Protein AF-A0A0F8Z9F3-F1 (afdb_monomer_lite)

Organism: NCBI:txid412755

Structure (mmCIF, N/CA/C/O backbone):
data_AF-A0A0F8Z9F3-F1
#
_entry.id   AF-A0A0F8Z9F3-F1
#
loop_
_atom_site.group_PDB
_atom_site.id
_atom_site.type_symbol
_atom_site.label_atom_id
_atom_site.label_alt_id
_atom_site.label_comp_id
_atom_site.label_asym_id
_atom_site.label_entity_id
_atom_site.label_seq_id
_atom_site.pdbx_PDB_ins_code
_atom_site.Cartn_x
_atom_site.Cartn_y
_atom_site.Cartn_z
_atom_site.occupancy
_atom_site.B_iso_or_equiv
_atom_site.auth_seq_id
_atom_site.auth_comp_id
_atom_site.auth_asym_id
_atom_site.auth_atom_id
_atom_site.pdbx_PDB_model_num
ATOM 1 N N . MET A 1 1 ? -23.961 -15.560 7.133 1.00 56.59 1 MET A N 1
ATOM 2 C CA . MET A 1 1 ? -22.497 -15.472 7.362 1.00 56.59 1 MET A CA 1
ATOM 3 C C . MET A 1 1 ? -22.218 -14.397 8.403 1.00 56.59 1 MET A C 1
ATOM 5 O O . MET A 1 1 ? -22.703 -13.285 8.242 1.00 56.59 1 MET A O 1
ATOM 9 N N . LYS A 1 2 ? -21.482 -14.711 9.476 1.00 75.44 2 LYS A N 1
ATOM 10 C CA . LYS A 1 2 ? -21.105 -13.728 10.506 1.00 75.44 2 LYS A CA 1
ATOM 11 C C . LYS A 1 2 ? -19.978 -12.846 9.953 1.00 75.44 2 LYS A C 1
ATOM 13 O O . LYS A 1 2 ? -18.967 -13.377 9.496 1.00 75.44 2 LYS A O 1
ATOM 18 N N . ARG A 1 3 ? -20.162 -11.521 9.932 1.00 78.38 3 ARG A N 1
ATOM 19 C CA . ARG A 1 3 ? -19.123 -10.582 9.474 1.00 78.38 3 ARG A CA 1
ATOM 20 C C . ARG A 1 3 ? -17.915 -10.660 10.415 1.00 78.38 3 ARG A C 1
ATOM 22 O O . ARG A 1 3 ? -18.089 -10.655 11.630 1.00 78.38 3 ARG A O 1
ATOM 29 N N . LYS A 1 4 ? -16.705 -10.765 9.851 1.00 86.69 4 LYS A N 1
ATOM 30 C CA . LYS A 1 4 ? -15.446 -10.819 10.622 1.00 86.69 4 LYS A CA 1
ATOM 31 C C . LYS A 1 4 ? -14.954 -9.438 11.069 1.00 86.69 4 LYS A C 1
ATOM 33 O O . LYS A 1 4 ? -14.258 -9.358 12.073 1.00 86.69 4 LYS A O 1
ATOM 38 N N . ILE A 1 5 ? -15.310 -8.388 10.331 1.00 91.62 5 ILE A N 1
ATOM 39 C CA . ILE A 1 5 ? -14.958 -6.991 10.617 1.00 91.62 5 ILE A CA 1
ATOM 40 C C . ILE A 1 5 ? -16.224 -6.182 10.906 1.00 91.62 5 ILE A C 1
ATOM 42 O O . ILE A 1 5 ? -17.295 -6.511 10.386 1.00 91.62 5 ILE A O 1
ATOM 46 N N . SER A 1 6 ? -16.109 -5.167 11.761 1.00 94.06 6 SER A N 1
ATOM 47 C CA . SER A 1 6 ? -17.205 -4.237 12.052 1.00 94.06 6 SER A CA 1
ATOM 48 C C . SER A 1 6 ? -17.432 -3.256 10.894 1.00 94.06 6 SER A C 1
ATOM 50 O O . SER A 1 6 ? -16.599 -3.128 9.995 1.00 94.06 6 SER A O 1
ATOM 52 N N . ASN A 1 7 ? -18.562 -2.543 10.917 1.00 94.56 7 ASN A N 1
ATOM 53 C CA . ASN A 1 7 ? -18.859 -1.527 9.902 1.00 94.56 7 ASN A CA 1
ATOM 54 C C . ASN A 1 7 ? -17.850 -0.365 9.945 1.00 94.56 7 ASN A C 1
ATOM 56 O O . ASN A 1 7 ? -17.433 0.115 8.894 1.00 94.56 7 ASN A O 1
ATOM 60 N N . ASP A 1 8 ? -17.417 0.052 11.138 1.00 94.31 8 ASP A N 1
ATOM 61 C CA . ASP A 1 8 ? -16.432 1.132 11.288 1.00 94.31 8 ASP A CA 1
ATOM 62 C C . ASP A 1 8 ? -15.046 0.699 10.811 1.00 94.31 8 ASP A C 1
ATOM 64 O O . ASP A 1 8 ? -14.355 1.454 10.129 1.00 94.31 8 ASP A O 1
ATOM 68 N N . GLU A 1 9 ? -14.667 -0.548 11.099 1.00 95.00 9 GLU A N 1
ATOM 69 C CA . GLU A 1 9 ? -13.456 -1.167 10.567 1.00 95.00 9 GLU A CA 1
ATOM 70 C C . GLU A 1 9 ? -13.485 -1.183 9.033 1.00 95.00 9 GLU A C 1
ATOM 72 O O . GLU A 1 9 ? -12.553 -0.715 8.378 1.00 95.00 9 GLU A O 1
ATOM 77 N N . GLU A 1 10 ? -14.579 -1.660 8.442 1.00 95.00 10 GLU A N 1
ATOM 78 C CA . GLU A 1 10 ? -14.742 -1.678 6.991 1.00 95.00 10 GLU A CA 1
ATOM 79 C C . GLU A 1 10 ? -14.673 -0.270 6.384 1.00 95.00 10 GLU A C 1
ATOM 81 O O . GLU A 1 10 ? -14.013 -0.070 5.361 1.00 95.00 10 GLU A O 1
ATOM 86 N N . ARG A 1 11 ? -15.307 0.722 7.016 1.00 95.94 11 ARG A N 1
ATOM 87 C CA . ARG A 1 11 ? -15.297 2.114 6.553 1.00 95.94 11 ARG A CA 1
ATOM 88 C C . ARG A 1 11 ? -13.893 2.721 6.616 1.00 95.94 11 ARG A C 1
ATOM 90 O O . ARG A 1 11 ? -13.450 3.298 5.622 1.00 95.94 11 ARG A O 1
ATOM 97 N N . ALA A 1 12 ? -13.170 2.527 7.721 1.00 95.88 12 ALA A N 1
ATOM 98 C CA . ALA A 1 12 ? -11.781 2.967 7.866 1.00 95.88 12 ALA A CA 1
ATOM 99 C C . ALA A 1 12 ? -10.869 2.301 6.827 1.00 95.88 12 ALA A C 1
ATOM 101 O O . ALA A 1 12 ? -10.039 2.962 6.198 1.00 95.88 12 ALA A O 1
ATOM 102 N N . PHE A 1 13 ? -11.055 0.997 6.598 1.00 95.69 13 PHE A N 1
ATOM 103 C CA . PHE A 1 13 ? -10.323 0.263 5.574 1.00 95.69 13 PHE A CA 1
ATOM 104 C C . PHE A 1 13 ? -10.592 0.819 4.180 1.00 95.69 13 PHE A C 1
ATOM 106 O O . PHE A 1 13 ? -9.641 1.140 3.475 1.00 95.69 13 PHE A O 1
ATOM 113 N N . ARG A 1 14 ? -11.861 0.983 3.789 1.00 95.25 14 ARG A N 1
ATOM 114 C CA . ARG A 1 14 ? -12.221 1.508 2.467 1.00 95.25 14 ARG A CA 1
ATOM 115 C C . ARG A 1 14 ? -11.632 2.896 2.241 1.00 95.25 14 ARG A C 1
ATOM 117 O O . ARG A 1 14 ? -11.051 3.115 1.195 1.00 95.25 14 ARG A O 1
ATOM 124 N N . LEU A 1 15 ? -11.686 3.810 3.208 1.00 94.75 15 LEU A N 1
ATOM 125 C CA . LEU A 1 15 ? -11.099 5.149 3.036 1.00 94.75 15 LEU A CA 1
ATOM 126 C C . LEU A 1 15 ? -9.591 5.098 2.739 1.00 94.75 15 LEU A C 1
ATOM 128 O O . LEU A 1 15 ? -9.104 5.803 1.853 1.00 94.75 15 LEU A O 1
ATOM 132 N N . CYS A 1 16 ? -8.862 4.241 3.451 1.00 93.69 16 CYS A N 1
ATOM 133 C CA . CYS A 1 16 ? -7.410 4.131 3.329 1.00 93.69 16 CYS A CA 1
ATOM 134 C C . CYS A 1 16 ? -6.958 3.214 2.182 1.00 93.69 16 CYS A C 1
ATOM 136 O O . CYS A 1 16 ? -5.818 3.313 1.732 1.00 93.69 16 CYS A O 1
ATOM 138 N N . HIS A 1 17 ? -7.806 2.300 1.708 1.00 93.94 17 HIS A N 1
ATOM 139 C CA . HIS A 1 17 ? -7.414 1.295 0.728 1.00 93.94 17 HIS A CA 1
ATOM 140 C C . HIS A 1 17 ? -7.279 1.885 -0.682 1.00 93.94 17 HIS A C 1
ATOM 142 O O . HIS A 1 17 ? -8.098 2.677 -1.149 1.00 93.94 17 HIS A O 1
ATOM 148 N N . HIS A 1 18 ? -6.220 1.480 -1.380 1.00 90.62 18 HIS A N 1
ATOM 149 C CA . HIS A 1 18 ? -5.825 2.026 -2.677 1.00 90.62 18 HIS A CA 1
ATOM 150 C C . HIS A 1 18 ? -6.890 1.890 -3.776 1.00 90.62 18 HIS A C 1
ATOM 152 O O . HIS A 1 18 ? -7.016 2.802 -4.596 1.00 90.62 18 HIS A O 1
ATOM 158 N N . ASP A 1 19 ? -7.693 0.823 -3.748 1.00 88.38 19 ASP A N 1
ATOM 159 C CA . ASP A 1 19 ? -8.814 0.617 -4.682 1.00 88.38 19 ASP A CA 1
ATOM 160 C C . ASP A 1 19 ? -9.930 1.663 -4.546 1.00 88.38 19 ASP A C 1
ATOM 162 O O . ASP A 1 19 ? -10.636 1.946 -5.508 1.00 88.38 19 ASP A O 1
ATOM 166 N N . TYR A 1 20 ? -10.058 2.293 -3.377 1.00 89.12 20 TYR A N 1
ATOM 167 C CA . TYR A 1 20 ? -11.102 3.279 -3.069 1.00 89.12 20 TYR A CA 1
ATOM 168 C C . TYR A 1 20 ? -10.543 4.708 -2.978 1.00 89.12 20 TYR A C 1
ATOM 170 O O . TYR A 1 20 ? -11.158 5.607 -2.406 1.00 89.12 20 TYR A O 1
ATOM 178 N N . GLY A 1 21 ? -9.353 4.933 -3.538 1.00 83.19 21 GLY A N 1
ATOM 179 C CA . GLY A 1 21 ? -8.718 6.249 -3.594 1.00 83.19 21 GLY A CA 1
ATOM 180 C C . GLY A 1 21 ? -7.531 6.427 -2.653 1.00 83.19 21 GLY A C 1
ATOM 181 O O . GLY A 1 21 ? -6.793 7.390 -2.840 1.00 83.19 21 GLY A O 1
ATOM 182 N N . GLY A 1 22 ? -7.289 5.504 -1.716 1.00 88.19 22 GLY A N 1
ATOM 183 C CA . GLY A 1 22 ? -6.059 5.472 -0.917 1.00 88.19 22 GLY A CA 1
ATOM 184 C C . GLY A 1 22 ? -5.810 6.745 -0.109 1.00 88.19 22 GLY A C 1
ATOM 185 O O . GLY A 1 22 ? -4.726 7.326 -0.204 1.00 88.19 22 GLY A O 1
ATOM 186 N N . LYS A 1 23 ? -6.822 7.224 0.626 1.00 91.88 23 LYS A N 1
ATOM 187 C CA . LYS A 1 23 ? -6.713 8.452 1.423 1.00 91.88 23 LYS A CA 1
ATOM 188 C C . LYS A 1 23 ? -5.724 8.271 2.575 1.00 91.88 23 LYS A C 1
ATOM 190 O O . LYS A 1 23 ? -5.464 7.155 3.022 1.00 91.88 23 LYS A O 1
ATOM 195 N N . SER A 1 24 ? -5.165 9.383 3.053 1.00 92.81 24 SER A N 1
ATOM 196 C CA . SER A 1 24 ? -4.286 9.349 4.220 1.00 92.81 24 SER A CA 1
ATOM 197 C C . SER A 1 24 ? -5.078 9.035 5.492 1.00 92.81 24 SER A C 1
ATOM 199 O O . SER A 1 24 ? -6.297 9.214 5.550 1.00 92.81 24 SER A O 1
ATOM 201 N N . VAL A 1 25 ? -4.374 8.579 6.527 1.00 94.56 25 VAL A N 1
ATOM 202 C CA . VAL A 1 25 ? -4.973 8.263 7.831 1.00 94.56 25 VAL A CA 1
ATOM 203 C C . VAL A 1 25 ? -5.577 9.521 8.462 1.00 94.56 25 VAL A C 1
ATOM 205 O O . VAL A 1 25 ? -6.630 9.451 9.082 1.00 94.56 25 VAL A O 1
ATOM 208 N N . GLU A 1 26 ? -4.941 10.674 8.265 1.00 96.31 26 GLU A N 1
ATOM 209 C CA . GLU A 1 26 ? -5.404 11.981 8.736 1.00 96.31 26 GLU A CA 1
ATOM 210 C C . GLU A 1 26 ? -6.711 12.378 8.049 1.00 96.31 26 GLU A C 1
ATOM 212 O O . GLU A 1 26 ? -7.660 12.790 8.708 1.00 96.31 26 GLU A O 1
ATOM 217 N N . TYR A 1 27 ? -6.797 12.187 6.731 1.00 94.88 27 TYR A N 1
ATOM 218 C CA . TYR A 1 27 ? -8.031 12.442 5.997 1.00 94.88 27 TYR A CA 1
ATOM 219 C C . TYR A 1 27 ? -9.152 11.490 6.433 1.00 94.88 27 TYR A C 1
ATOM 221 O O . TYR A 1 27 ? -10.287 11.915 6.631 1.00 94.88 27 TYR A O 1
ATOM 229 N N . ALA A 1 28 ? -8.842 10.203 6.614 1.00 95.81 28 ALA A N 1
ATOM 230 C CA . ALA A 1 28 ? -9.814 9.224 7.090 1.00 95.81 28 ALA A CA 1
ATOM 231 C C . ALA A 1 28 ? -10.325 9.558 8.502 1.00 95.81 28 ALA A C 1
ATOM 233 O O . ALA A 1 28 ? -11.518 9.419 8.754 1.00 95.81 28 ALA A O 1
ATOM 234 N N . ALA A 1 29 ? -9.446 10.047 9.382 1.00 97.12 29 ALA A N 1
ATOM 235 C CA . ALA A 1 29 ? -9.789 10.502 10.726 1.00 97.12 29 ALA A CA 1
ATOM 236 C C . ALA A 1 29 ? -10.806 11.653 10.688 1.00 97.12 29 ALA A C 1
ATOM 238 O O . ALA A 1 29 ? -11.855 11.553 11.316 1.00 97.12 29 ALA A O 1
ATOM 239 N N . VAL A 1 30 ? -10.559 12.678 9.861 1.00 97.50 30 VAL A N 1
ATOM 240 C CA . VAL A 1 30 ? -11.499 13.798 9.659 1.00 97.50 30 VAL A CA 1
ATOM 241 C C . VAL A 1 30 ? -12.840 13.313 9.098 1.00 97.50 30 VAL A C 1
ATOM 243 O O . VAL A 1 30 ? -13.894 13.698 9.587 1.00 97.50 30 VAL A O 1
ATOM 246 N N . MET A 1 31 ? -12.826 12.422 8.101 1.00 96.75 31 MET A N 1
ATOM 247 C CA . MET A 1 31 ? -14.051 11.901 7.471 1.00 96.75 31 MET A CA 1
ATOM 248 C C . MET A 1 31 ? -14.884 10.975 8.369 1.00 96.75 31 MET A C 1
ATOM 250 O O . MET A 1 31 ? -16.053 10.705 8.069 1.00 96.75 31 MET A O 1
ATOM 254 N N . MET A 1 32 ? -14.273 10.410 9.407 1.00 96.56 32 MET A N 1
ATOM 255 C CA . MET A 1 32 ? -14.927 9.530 10.374 1.00 96.56 32 MET A CA 1
ATOM 256 C C . MET A 1 32 ? -15.193 10.212 11.717 1.00 96.56 32 MET A C 1
ATOM 258 O O . MET A 1 32 ? -15.804 9.576 12.566 1.00 96.56 32 MET A O 1
ATOM 262 N N . ASP A 1 33 ? -14.774 11.469 11.878 1.00 97.38 33 ASP A N 1
ATOM 263 C CA . ASP A 1 33 ? -14.870 12.241 13.121 1.00 97.38 33 ASP A CA 1
ATOM 264 C C . ASP A 1 33 ? -14.258 11.518 14.335 1.00 97.38 33 ASP A C 1
ATOM 266 O O . ASP A 1 33 ? -14.833 11.439 15.417 1.00 97.38 33 ASP A O 1
ATOM 270 N N . ILE A 1 34 ? -13.077 10.926 14.133 1.00 97.31 34 ILE A N 1
ATOM 271 C CA . ILE A 1 34 ? -12.324 10.223 15.179 1.00 97.31 34 ILE A CA 1
ATOM 272 C C . ILE A 1 34 ? -10.848 10.600 15.132 1.00 97.31 34 ILE A C 1
ATOM 274 O O . ILE A 1 34 ? -10.358 11.201 14.176 1.00 97.31 34 ILE A O 1
ATOM 278 N N . SER A 1 35 ? -10.095 10.224 16.161 1.00 97.81 35 SER A N 1
ATOM 279 C CA . SER A 1 35 ? -8.668 10.518 16.212 1.00 97.81 35 SER A CA 1
ATOM 280 C C . SER A 1 35 ? -7.863 9.681 15.206 1.00 97.81 35 SER A C 1
ATOM 282 O O . SER A 1 35 ? -8.162 8.524 14.899 1.00 97.81 35 SER A O 1
ATOM 284 N N . VAL A 1 36 ? -6.731 10.229 14.752 1.00 97.69 36 VAL A N 1
ATOM 285 C CA . VAL A 1 36 ? -5.755 9.502 13.912 1.00 97.69 36 VAL A CA 1
ATOM 286 C C . VAL A 1 36 ? -5.279 8.212 14.596 1.00 97.69 36 VAL A C 1
ATOM 288 O O . VAL A 1 36 ? -5.017 7.204 13.934 1.00 97.69 36 VAL A O 1
ATOM 291 N N . LYS A 1 37 ? -5.171 8.225 15.932 1.00 97.88 37 LYS A N 1
ATOM 292 C CA . LYS A 1 37 ? -4.800 7.053 16.734 1.00 97.88 37 LYS A CA 1
ATOM 293 C C . LYS A 1 37 ? -5.847 5.947 16.610 1.00 97.88 37 LYS A C 1
ATOM 295 O O . LYS A 1 37 ? -5.471 4.793 16.416 1.00 97.88 37 LYS A O 1
ATOM 300 N N . GLU A 1 38 ? -7.129 6.290 16.664 1.00 97.06 38 GLU A N 1
ATOM 301 C CA . GLU A 1 38 ? -8.222 5.324 16.524 1.00 97.06 38 GLU A CA 1
ATOM 302 C C . GLU A 1 38 ? -8.280 4.723 15.122 1.00 97.06 38 GLU A C 1
ATOM 304 O O . GLU A 1 38 ? -8.391 3.507 15.010 1.00 97.06 38 GLU A O 1
ATOM 309 N N . ILE A 1 39 ? -8.080 5.505 14.053 1.00 97.31 39 ILE A N 1
ATOM 310 C CA . ILE A 1 39 ? -7.975 4.933 12.695 1.00 97.31 39 ILE A CA 1
ATOM 311 C C . ILE A 1 39 ? -6.837 3.908 12.625 1.00 97.31 39 ILE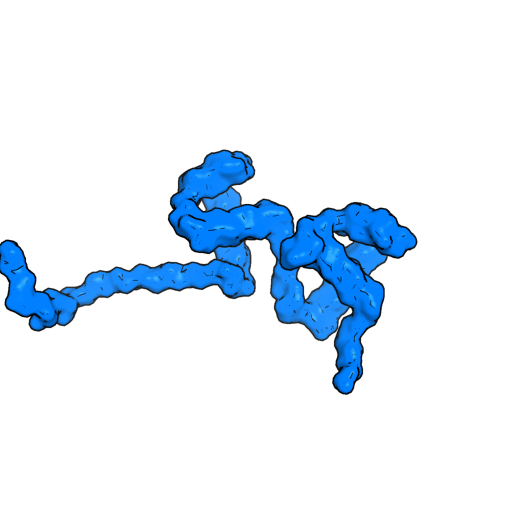 A C 1
ATOM 313 O O . ILE A 1 39 ? -7.017 2.809 12.097 1.00 97.31 39 ILE A O 1
ATOM 317 N N . LYS A 1 40 ? -5.659 4.230 13.177 1.00 96.44 40 LYS A N 1
ATOM 318 C CA . LYS A 1 40 ? -4.529 3.284 13.220 1.00 96.44 40 LYS A CA 1
ATOM 319 C C . LYS A 1 40 ? -4.882 2.024 14.010 1.00 96.44 40 LYS A C 1
ATOM 321 O O . LYS A 1 40 ? -4.524 0.928 13.579 1.00 96.44 40 LYS A O 1
ATOM 326 N N . GLN A 1 41 ? -5.600 2.170 15.124 1.00 97.06 41 GLN A N 1
ATOM 327 C CA . GLN A 1 41 ? -6.092 1.053 15.929 1.00 97.06 41 GLN A CA 1
ATOM 328 C C . GLN A 1 41 ? -7.052 0.170 15.117 1.00 97.06 41 GLN A C 1
ATOM 330 O O . GLN A 1 41 ? -6.851 -1.041 15.063 1.00 97.06 41 GLN A O 1
ATOM 335 N N . LEU A 1 42 ? -8.033 0.764 14.427 1.00 96.44 42 LEU A N 1
ATOM 336 C CA . LEU A 1 42 ? -8.987 0.053 13.571 1.00 96.44 42 LEU A CA 1
ATOM 337 C C . LEU A 1 42 ? -8.263 -0.727 12.472 1.00 96.44 42 LEU A C 1
ATOM 339 O O . LEU A 1 42 ? -8.473 -1.927 12.326 1.00 96.44 42 LEU A O 1
ATOM 343 N N . LEU A 1 43 ? -7.341 -0.088 11.746 1.00 96.06 43 LEU A N 1
ATOM 344 C CA . LEU A 1 43 ? -6.553 -0.762 10.711 1.00 96.06 43 LEU A CA 1
ATOM 345 C C . LEU A 1 43 ? -5.700 -1.906 11.285 1.00 96.06 43 LEU A C 1
ATOM 347 O O . LEU A 1 43 ? -5.577 -2.955 10.653 1.00 96.06 43 LEU A O 1
ATOM 351 N N . CYS A 1 44 ? -5.144 -1.741 12.489 1.00 96.12 44 CYS A N 1
ATOM 352 C CA . CYS A 1 44 ? -4.415 -2.799 13.186 1.00 96.12 44 CYS A CA 1
ATOM 353 C C . CYS A 1 44 ? -5.331 -3.990 13.522 1.00 96.12 44 CYS A C 1
ATOM 355 O O . CYS A 1 44 ? -5.000 -5.135 13.208 1.00 96.12 44 CYS A O 1
ATOM 357 N N . CYS A 1 45 ? -6.521 -3.727 14.069 1.00 95.31 45 CYS A N 1
ATOM 358 C CA . CYS A 1 45 ? -7.527 -4.750 14.354 1.00 95.31 45 CYS A CA 1
ATOM 359 C C . CYS A 1 45 ? -7.922 -5.527 13.092 1.00 95.31 45 CYS A C 1
ATOM 361 O O . CYS A 1 45 ? -7.958 -6.758 13.109 1.00 95.31 45 CYS A O 1
ATOM 363 N N . ILE A 1 46 ? -8.143 -4.835 11.971 1.00 95.50 46 ILE A N 1
ATOM 364 C CA . ILE A 1 46 ? -8.470 -5.471 10.685 1.00 95.50 46 ILE A CA 1
ATOM 365 C C . ILE A 1 46 ? -7.311 -6.332 10.205 1.00 95.50 46 ILE A C 1
ATOM 367 O O . ILE A 1 46 ? -7.541 -7.450 9.759 1.00 95.50 46 ILE A O 1
ATOM 371 N N . LYS A 1 47 ? -6.065 -5.864 10.333 1.00 95.31 47 LYS A N 1
ATOM 372 C CA . LYS A 1 47 ? -4.882 -6.646 9.954 1.00 95.31 47 LYS A CA 1
ATOM 373 C C . LYS A 1 47 ? -4.795 -7.959 10.730 1.00 95.31 47 LYS A C 1
ATOM 375 O O . LYS A 1 47 ? -4.416 -8.973 10.154 1.00 95.31 47 LYS A O 1
ATOM 380 N N . HIS A 1 48 ? -5.170 -7.958 12.006 1.00 94.38 48 HIS A N 1
ATOM 381 C CA . HIS A 1 48 ? -5.221 -9.178 12.811 1.00 94.38 48 HIS A CA 1
ATOM 382 C C . HIS A 1 48 ? -6.405 -10.086 12.448 1.00 94.38 48 HIS A C 1
ATOM 384 O O . HIS A 1 48 ? -6.240 -11.300 12.370 1.00 94.38 48 HIS A O 1
ATOM 390 N N . LYS A 1 49 ? -7.591 -9.520 12.193 1.00 94.25 49 LYS A N 1
ATOM 391 C CA . LYS A 1 49 ? -8.814 -10.284 11.874 1.00 94.25 49 LYS A CA 1
ATOM 392 C C . LYS A 1 49 ? -8.845 -10.827 10.440 1.00 94.25 49 LYS A C 1
ATOM 394 O O . LYS A 1 49 ? -9.416 -11.889 10.186 1.00 94.25 49 LYS A O 1
ATOM 399 N N . ALA A 1 50 ? -8.288 -10.072 9.500 1.00 92.62 50 ALA A N 1
ATOM 400 C CA . ALA A 1 50 ? -8.332 -10.305 8.061 1.00 92.62 50 ALA A CA 1
ATOM 401 C C . ALA A 1 50 ? -7.004 -9.878 7.393 1.00 92.62 50 ALA A C 1
ATOM 403 O O . ALA A 1 50 ? -6.977 -8.930 6.600 1.00 92.62 50 ALA A O 1
ATOM 404 N N . PRO A 1 51 ? -5.887 -10.573 7.684 1.00 91.69 51 PRO A N 1
ATOM 405 C CA . PRO A 1 51 ? -4.561 -10.224 7.164 1.00 91.69 51 PRO A CA 1
ATOM 406 C C . PRO A 1 51 ? -4.472 -10.258 5.634 1.00 91.69 51 PRO A C 1
ATOM 408 O O . PRO A 1 51 ? -3.652 -9.551 5.058 1.00 91.69 51 PRO A O 1
ATOM 411 N N . GLN A 1 52 ? -5.336 -11.027 4.965 1.00 90.00 52 GLN A N 1
ATOM 412 C CA . GLN A 1 52 ? -5.407 -11.105 3.504 1.00 90.00 52 GLN A CA 1
ATOM 413 C C . GLN A 1 52 ? -5.826 -9.791 2.828 1.00 90.00 52 GLN A C 1
ATOM 415 O O . GLN A 1 52 ? -5.625 -9.638 1.630 1.00 90.00 52 GLN A O 1
ATOM 420 N N . LEU A 1 53 ? -6.411 -8.847 3.577 1.00 89.88 53 LEU A N 1
ATOM 421 C CA . LEU A 1 53 ? -6.755 -7.511 3.076 1.00 89.88 53 LEU A CA 1
ATOM 422 C C . LEU A 1 53 ? -5.545 -6.559 3.047 1.00 89.88 53 LEU A C 1
ATOM 424 O O . LEU A 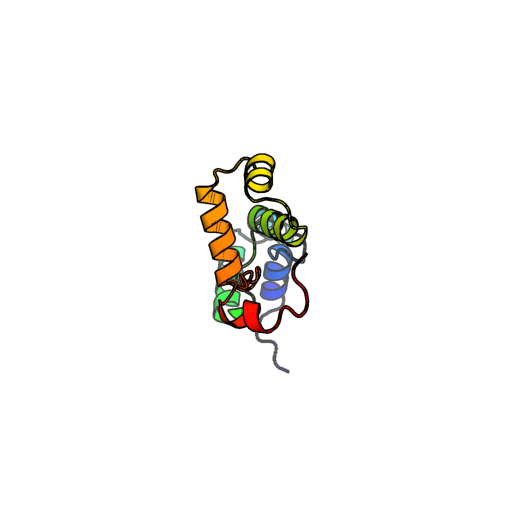1 53 ? -5.674 -5.401 2.659 1.00 89.88 53 LEU A O 1
ATOM 428 N N . PHE A 1 54 ? -4.377 -7.022 3.498 1.00 91.94 54 PHE A N 1
ATOM 429 C CA . PHE A 1 54 ? -3.147 -6.244 3.570 1.00 91.94 54 PHE A CA 1
ATOM 430 C C . PHE A 1 54 ? -2.085 -6.794 2.607 1.00 91.94 54 PHE A C 1
ATOM 432 O O . PHE A 1 54 ? -2.049 -7.993 2.336 1.00 91.94 54 PHE A O 1
ATOM 439 N N . PRO A 1 55 ? -1.161 -5.938 2.133 1.00 92.00 55 PRO A N 1
ATOM 440 C CA . PRO A 1 55 ? -0.949 -4.550 2.541 1.00 92.00 55 PRO A CA 1
ATOM 441 C C . PRO A 1 55 ? -1.858 -3.551 1.823 1.00 92.00 55 PRO A C 1
ATOM 443 O O . PRO A 1 55 ? -2.192 -3.723 0.656 1.00 92.00 55 PRO A O 1
ATOM 446 N N . ILE A 1 56 ? -2.149 -2.442 2.501 1.00 91.75 56 ILE A N 1
ATOM 447 C CA . ILE A 1 56 ? -2.715 -1.251 1.869 1.00 91.75 56 ILE A CA 1
ATOM 448 C C . ILE A 1 56 ? -1.592 -0.532 1.114 1.00 91.75 56 ILE A C 1
ATOM 450 O O . ILE A 1 56 ? -0.579 -0.154 1.710 1.00 91.75 56 ILE A O 1
ATOM 454 N N . LEU A 1 57 ? -1.745 -0.357 -0.201 1.00 90.62 57 LEU A N 1
ATOM 455 C CA . LEU A 1 57 ? -0.754 0.351 -1.005 1.00 90.62 57 LEU A CA 1
ATOM 456 C C . LEU A 1 57 ? -0.806 1.857 -0.740 1.00 90.62 57 LEU A C 1
ATOM 458 O O . LEU A 1 57 ? -1.869 2.471 -0.722 1.00 90.62 57 LEU A O 1
ATOM 462 N N . THR A 1 58 ? 0.372 2.461 -0.592 1.00 87.19 58 THR A N 1
ATOM 463 C CA . THR A 1 58 ? 0.514 3.919 -0.594 1.00 87.19 58 THR A CA 1
ATOM 464 C C . THR A 1 58 ? 0.260 4.467 -2.003 1.00 87.19 58 THR A C 1
ATOM 466 O O . THR A 1 58 ? 0.402 3.720 -2.980 1.00 87.19 58 THR A O 1
ATOM 469 N N . PRO A 1 59 ? -0.023 5.775 -2.158 1.00 86.38 59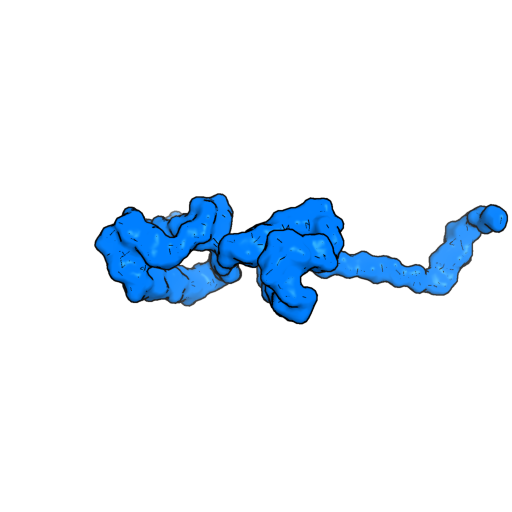 PRO A N 1
ATOM 470 C CA . PRO A 1 59 ? -0.170 6.389 -3.479 1.00 86.38 59 PRO A CA 1
ATOM 471 C C . PRO A 1 59 ? 1.026 6.116 -4.403 1.00 86.38 59 PRO A C 1
ATOM 473 O O . PRO A 1 59 ? 0.856 5.799 -5.577 1.00 86.38 59 PRO A O 1
ATOM 476 N N . GLN A 1 60 ? 2.242 6.128 -3.850 1.00 88.94 60 GLN A N 1
ATOM 477 C CA . GLN A 1 60 ? 3.457 5.817 -4.602 1.00 88.94 60 GLN A CA 1
ATOM 478 C C . GLN A 1 60 ? 3.542 4.340 -5.011 1.00 88.94 60 GLN A C 1
ATOM 480 O O . GLN A 1 60 ? 3.932 4.044 -6.136 1.00 88.94 60 GLN A O 1
ATOM 485 N N . HIS A 1 61 ? 3.171 3.397 -4.136 1.00 92.00 61 HIS A N 1
ATOM 486 C CA . HIS A 1 61 ? 3.114 1.981 -4.513 1.00 92.00 61 HIS A CA 1
ATOM 487 C C . HIS A 1 61 ? 2.076 1.725 -5.608 1.00 92.00 61 HIS A C 1
ATOM 489 O O . HIS A 1 61 ? 2.353 0.966 -6.535 1.00 92.00 61 HIS A O 1
ATOM 495 N N . ARG A 1 62 ? 0.919 2.395 -5.537 1.00 91.62 62 ARG A N 1
ATOM 496 C CA . ARG A 1 62 ? -0.113 2.336 -6.575 1.00 91.62 62 ARG A CA 1
ATOM 497 C C . ARG A 1 62 ? 0.407 2.874 -7.909 1.00 91.62 62 ARG A C 1
ATOM 499 O O . ARG A 1 62 ? 0.233 2.209 -8.921 1.00 91.62 62 ARG A O 1
ATOM 506 N N . ALA A 1 63 ? 1.085 4.022 -7.910 1.00 92.19 63 ALA A N 1
ATOM 507 C CA . ALA A 1 63 ? 1.664 4.594 -9.127 1.00 92.19 63 ALA A CA 1
ATOM 508 C C . ALA A 1 63 ? 2.679 3.642 -9.784 1.00 92.19 63 ALA A C 1
ATOM 510 O O . ALA A 1 63 ? 2.576 3.357 -10.976 1.00 92.19 63 ALA A O 1
ATOM 511 N N . ILE A 1 64 ? 3.594 3.070 -8.989 1.00 94.00 64 ILE A N 1
ATOM 512 C CA . ILE A 1 64 ? 4.569 2.077 -9.472 1.00 94.00 64 ILE A CA 1
ATOM 513 C C . ILE A 1 64 ? 3.856 0.862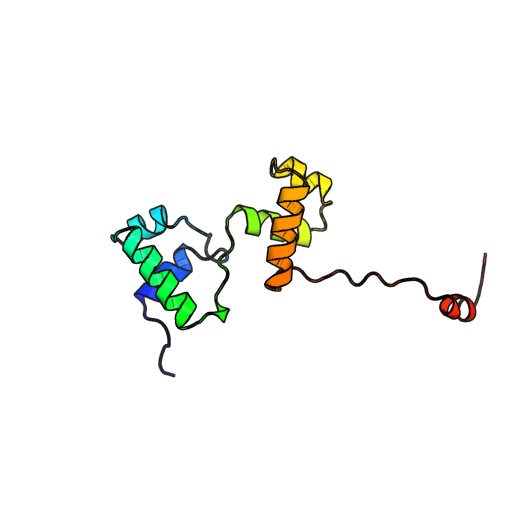 -10.075 1.00 94.00 64 ILE A C 1
ATOM 515 O O . ILE A 1 64 ? 4.243 0.402 -11.146 1.00 94.00 64 ILE A O 1
ATOM 519 N N . LEU A 1 65 ? 2.824 0.340 -9.403 1.00 93.00 65 LEU A N 1
ATOM 520 C CA . LEU A 1 65 ? 2.046 -0.799 -9.891 1.00 93.00 65 LEU A CA 1
ATOM 521 C C . LEU A 1 65 ? 1.403 -0.496 -11.252 1.00 93.00 65 LEU A C 1
ATOM 523 O O . LEU A 1 65 ? 1.559 -1.283 -12.184 1.00 93.00 65 LEU A O 1
ATOM 527 N N . THR A 1 66 ? 0.742 0.657 -11.386 1.00 92.12 66 THR A N 1
ATOM 528 C CA . THR A 1 66 ? 0.118 1.094 -12.643 1.00 92.12 66 THR A CA 1
ATOM 529 C C . THR A 1 66 ? 1.142 1.190 -13.774 1.00 92.12 66 THR A C 1
ATOM 531 O O . THR A 1 66 ? 0.932 0.602 -14.833 1.00 92.12 66 THR A O 1
ATOM 534 N N . MET A 1 67 ? 2.279 1.853 -13.541 1.00 93.75 67 MET A N 1
ATOM 535 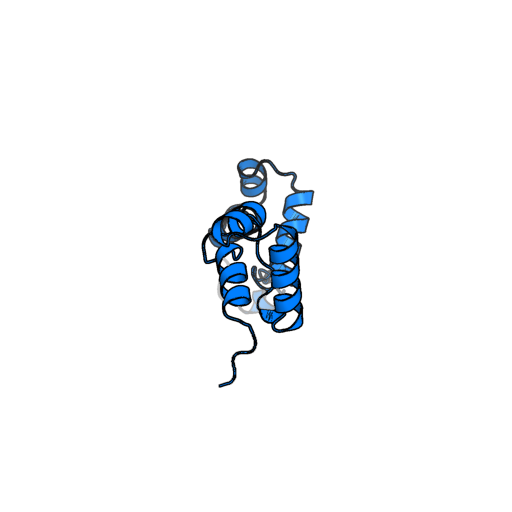C CA . MET A 1 67 ? 3.321 2.029 -14.558 1.00 93.75 67 MET A CA 1
ATOM 536 C C . MET A 1 67 ? 3.955 0.699 -14.992 1.00 93.75 67 MET A C 1
ATOM 538 O O . MET A 1 67 ? 4.215 0.475 -16.174 1.00 93.75 67 MET A O 1
ATOM 542 N N . TYR A 1 68 ? 4.168 -0.225 -14.051 1.00 92.31 68 TYR A N 1
ATOM 543 C CA . TYR A 1 68 ? 4.680 -1.561 -14.368 1.00 92.31 68 TYR A CA 1
ATOM 544 C C . TYR A 1 68 ? 3.680 -2.396 -15.172 1.00 92.31 68 TYR A C 1
ATOM 546 O O . TYR A 1 68 ? 4.096 -3.135 -16.067 1.00 92.31 68 TYR A O 1
ATOM 554 N N . ASN A 1 69 ? 2.382 -2.273 -14.882 1.00 90.00 69 ASN A N 1
ATOM 555 C CA . ASN A 1 69 ? 1.325 -2.937 -15.647 1.00 90.00 69 ASN A CA 1
ATOM 556 C C . ASN A 1 69 ? 1.207 -2.374 -17.073 1.00 90.00 69 ASN A C 1
ATOM 558 O O . ASN A 1 69 ? 0.901 -3.125 -17.992 1.00 90.00 69 ASN A O 1
ATOM 562 N N . GLN A 1 70 ? 1.533 -1.094 -17.271 1.00 92.06 70 GLN A N 1
ATOM 563 C CA . GLN A 1 70 ? 1.666 -0.461 -18.592 1.00 92.06 70 GLN A CA 1
ATOM 564 C C . GLN A 1 70 ? 2.967 -0.843 -19.321 1.00 92.06 70 GLN A C 1
ATOM 566 O O . GLN A 1 70 ? 3.166 -0.468 -20.471 1.00 92.06 70 GLN A O 1
ATOM 571 N N . GLY A 1 71 ? 3.868 -1.589 -18.673 1.00 89.88 71 GLY A N 1
ATOM 572 C CA . GLY A 1 71 ? 5.127 -2.030 -19.271 1.00 89.88 71 GLY A CA 1
ATOM 573 C C . GLY A 1 71 ? 6.220 -0.960 -19.327 1.00 89.88 71 GLY A C 1
ATOM 574 O O . GLY A 1 71 ? 7.230 -1.187 -19.993 1.00 89.88 71 GLY A O 1
ATOM 575 N N . ILE A 1 72 ? 6.057 0.158 -18.613 1.00 92.25 72 ILE A N 1
ATOM 576 C CA . ILE A 1 72 ? 7.025 1.261 -18.582 1.00 92.25 72 ILE A CA 1
ATOM 577 C C . ILE A 1 72 ? 8.370 0.777 -18.014 1.00 92.25 72 ILE A C 1
ATOM 579 O O . ILE A 1 72 ? 8.442 -0.068 -17.112 1.00 92.25 72 ILE A O 1
ATOM 583 N N . SER A 1 73 ? 9.461 1.304 -18.574 1.00 91.62 73 SER A N 1
ATOM 584 C CA . SER A 1 73 ? 10.821 0.949 -18.172 1.00 91.62 73 SER A CA 1
ATOM 585 C C . SER A 1 73 ? 11.122 1.387 -16.734 1.00 91.62 73 SER A C 1
ATOM 587 O O . SER A 1 73 ? 10.593 2.375 -16.230 1.00 91.62 73 SER A O 1
ATOM 589 N N . ARG A 1 74 ? 12.033 0.680 -16.056 1.00 91.50 74 ARG A N 1
ATOM 590 C CA . ARG A 1 74 ? 12.394 1.020 -14.668 1.00 91.50 74 ARG A CA 1
ATOM 591 C C . ARG A 1 74 ? 13.044 2.397 -14.534 1.00 91.50 74 ARG A C 1
ATOM 593 O O . ARG A 1 74 ? 12.871 3.016 -13.492 1.00 91.50 74 ARG A O 1
ATOM 600 N N . ALA A 1 75 ? 13.819 2.815 -15.535 1.00 91.56 75 ALA A N 1
ATOM 601 C CA . ALA A 1 75 ? 14.492 4.111 -15.534 1.00 91.56 75 ALA A CA 1
ATOM 602 C C . ALA A 1 75 ? 13.456 5.236 -15.603 1.00 91.56 75 ALA A C 1
ATOM 604 O O . ALA A 1 75 ? 13.413 6.075 -14.713 1.00 91.56 75 ALA A O 1
ATOM 605 N N . THR A 1 76 ? 12.522 5.130 -16.548 1.00 93.31 76 THR A N 1
ATOM 606 C CA . THR A 1 76 ? 11.422 6.087 -16.720 1.00 93.31 76 THR A CA 1
ATOM 607 C C . THR A 1 76 ? 10.547 6.182 -15.467 1.00 93.31 76 THR A C 1
ATOM 609 O O . THR A 1 76 ? 10.284 7.272 -14.986 1.00 93.31 76 THR A O 1
ATOM 612 N N . VAL A 1 77 ? 10.183 5.052 -14.841 1.00 94.38 77 VAL A N 1
ATOM 613 C CA . VAL A 1 77 ? 9.414 5.076 -13.576 1.00 94.38 77 VAL A CA 1
ATOM 614 C C . VAL A 1 77 ? 10.171 5.781 -12.446 1.00 94.38 77 VAL A C 1
ATOM 616 O O . VAL A 1 77 ? 9.560 6.417 -11.590 1.00 94.38 77 VAL A O 1
ATOM 619 N N . ALA A 1 78 ? 11.494 5.617 -12.384 1.00 94.44 78 ALA A N 1
ATOM 620 C CA . ALA A 1 78 ? 12.314 6.262 -11.365 1.00 94.44 78 ALA A CA 1
ATOM 621 C C . ALA A 1 78 ? 12.386 7.781 -11.580 1.00 94.44 78 ALA A C 1
ATOM 623 O O . ALA A 1 78 ? 12.252 8.528 -10.611 1.00 94.44 78 ALA A O 1
ATOM 624 N N . GLU A 1 79 ? 12.536 8.210 -12.833 1.00 94.88 79 GLU A N 1
ATOM 625 C CA . GLU A 1 79 ? 12.530 9.616 -13.244 1.00 94.88 79 GLU A CA 1
ATOM 626 C C . GLU A 1 79 ? 11.170 10.273 -12.973 1.00 94.88 79 GLU A C 1
ATOM 628 O O . GLU A 1 79 ? 11.111 11.248 -12.227 1.00 94.88 79 GLU A O 1
ATOM 633 N N . ASP A 1 80 ? 10.074 9.683 -13.459 1.00 94.19 80 ASP A N 1
ATOM 634 C CA . ASP A 1 80 ? 8.718 10.236 -13.322 1.00 94.19 80 ASP A CA 1
ATOM 635 C C . ASP A 1 80 ? 8.286 10.393 -11.858 1.00 94.19 80 ASP A C 1
ATOM 637 O O . ASP A 1 80 ? 7.588 11.337 -11.488 1.00 94.19 80 ASP A O 1
ATOM 641 N N . LEU A 1 81 ? 8.686 9.451 -10.998 1.00 93.25 81 LEU A N 1
ATOM 642 C CA . LEU A 1 81 ? 8.361 9.484 -9.571 1.00 93.25 81 LEU A CA 1
ATOM 643 C C . LEU A 1 81 ? 9.408 10.225 -8.733 1.00 93.25 81 LEU A C 1
ATOM 645 O O . LEU A 1 81 ? 9.248 10.291 -7.512 1.00 93.25 81 LEU A O 1
ATOM 649 N N . ASN A 1 82 ? 10.466 10.747 -9.361 1.00 95.00 82 ASN A N 1
ATOM 650 C CA . ASN A 1 82 ? 11.601 11.400 -8.716 1.00 95.00 82 ASN A CA 1
ATOM 651 C C . ASN A 1 82 ? 12.176 10.571 -7.546 1.00 95.00 82 ASN A C 1
ATOM 653 O O . ASN A 1 82 ? 12.353 11.049 -6.422 1.00 95.00 82 ASN A O 1
ATOM 657 N N . ILE A 1 83 ? 12.413 9.278 -7.788 1.00 94.19 83 ILE A N 1
ATOM 658 C CA . ILE A 1 83 ? 12.998 8.353 -6.810 1.00 94.19 83 ILE A CA 1
ATOM 659 C C . ILE A 1 83 ? 14.226 7.656 -7.379 1.00 94.19 83 ILE A C 1
ATOM 661 O O . ILE A 1 83 ? 14.301 7.325 -8.555 1.00 94.19 83 ILE A O 1
ATOM 665 N N . THR A 1 84 ? 15.182 7.326 -6.515 1.00 95.56 84 THR A N 1
ATOM 666 C CA . THR A 1 84 ? 16.377 6.596 -6.949 1.00 95.56 84 THR A CA 1
ATOM 667 C C . THR A 1 84 ? 16.053 5.141 -7.316 1.00 95.56 84 THR A C 1
ATOM 669 O O . THR A 1 84 ? 15.190 4.494 -6.710 1.00 95.56 84 THR A O 1
ATOM 672 N N . LEU A 1 85 ? 16.799 4.568 -8.269 1.00 94.12 85 LEU A N 1
ATOM 673 C CA . LEU A 1 85 ? 16.648 3.163 -8.678 1.00 94.12 85 LEU A CA 1
ATOM 674 C C . LEU A 1 85 ? 16.704 2.158 -7.505 1.00 94.12 85 LEU A C 1
ATOM 676 O O . LEU A 1 85 ? 15.902 1.218 -7.499 1.00 94.12 85 LEU A O 1
ATOM 680 N N . PRO A 1 86 ? 17.569 2.317 -6.478 1.00 95.69 86 PRO A N 1
ATOM 681 C CA . PRO A 1 86 ? 17.548 1.450 -5.299 1.00 95.69 86 PRO A CA 1
ATOM 682 C C . PRO A 1 86 ? 16.241 1.532 -4.498 1.00 95.69 86 PRO A C 1
ATOM 684 O O . PRO A 1 86 ? 15.775 0.519 -3.967 1.00 95.69 86 PRO A O 1
ATOM 687 N N . VAL A 1 87 ? 15.625 2.715 -4.400 1.00 94.25 87 VAL A N 1
ATOM 688 C CA . VAL A 1 87 ? 14.314 2.892 -3.753 1.00 94.25 87 VAL A CA 1
ATOM 689 C C . VAL A 1 87 ? 13.229 2.213 -4.581 1.00 94.25 87 VAL A C 1
ATOM 691 O O . VAL A 1 87 ? 12.466 1.413 -4.035 1.00 94.25 87 VAL A O 1
ATOM 694 N N . LEU A 1 88 ? 13.211 2.440 -5.898 1.00 95.06 88 LEU A N 1
ATOM 695 C CA . LEU A 1 88 ? 12.278 1.769 -6.801 1.00 95.06 88 LEU A CA 1
ATOM 696 C C . LEU A 1 88 ? 12.405 0.242 -6.701 1.00 95.06 88 LEU A C 1
ATOM 698 O O . LEU A 1 88 ? 11.404 -0.453 -6.548 1.00 95.06 88 LEU A O 1
ATOM 702 N N . LYS A 1 89 ? 13.631 -0.294 -6.694 1.00 94.12 89 LYS A N 1
ATOM 703 C CA . LYS A 1 89 ? 13.894 -1.735 -6.561 1.00 94.12 89 LYS A CA 1
ATOM 704 C C . LYS A 1 89 ? 13.314 -2.311 -5.266 1.00 94.12 89 LYS A C 1
ATOM 706 O O . LYS A 1 89 ? 12.713 -3.385 -5.302 1.00 94.12 89 LYS A O 1
ATOM 711 N N . ARG A 1 90 ? 13.456 -1.606 -4.136 1.00 94.94 90 ARG A N 1
ATOM 712 C CA . ARG A 1 90 ? 12.859 -2.014 -2.851 1.00 94.94 90 ARG A CA 1
ATOM 713 C C . ARG A 1 90 ? 11.330 -2.038 -2.915 1.00 94.94 90 ARG A C 1
ATOM 715 O O . ARG A 1 90 ? 10.725 -3.012 -2.477 1.00 94.94 90 ARG A O 1
ATOM 722 N N . ARG A 1 91 ? 10.712 -1.018 -3.514 1.00 94.38 91 ARG A N 1
ATOM 723 C CA . ARG A 1 91 ? 9.247 -0.915 -3.655 1.00 94.38 91 ARG A CA 1
ATOM 724 C C . ARG A 1 91 ? 8.667 -1.969 -4.595 1.00 94.38 91 ARG A C 1
ATOM 726 O O . ARG A 1 91 ? 7.664 -2.598 -4.283 1.00 94.38 91 ARG A O 1
ATOM 733 N N . VAL A 1 92 ? 9.335 -2.226 -5.713 1.00 93.69 92 VAL A N 1
ATOM 734 C CA . VAL A 1 92 ? 8.948 -3.283 -6.658 1.00 93.69 92 VAL A CA 1
ATOM 735 C C . VAL A 1 92 ? 9.074 -4.658 -6.011 1.00 93.69 92 VAL A C 1
ATOM 737 O O . VAL A 1 92 ? 8.201 -5.499 -6.198 1.00 93.69 92 VAL A O 1
ATOM 740 N N . ARG A 1 93 ? 10.125 -4.889 -5.210 1.00 93.44 93 ARG A N 1
ATOM 741 C CA . ARG A 1 93 ? 10.251 -6.119 -4.418 1.00 93.44 93 ARG A CA 1
ATOM 742 C C . ARG A 1 93 ? 9.071 -6.279 -3.462 1.00 93.44 93 ARG A C 1
ATOM 744 O O . ARG A 1 93 ? 8.471 -7.341 -3.461 1.00 93.44 93 ARG A O 1
ATOM 751 N N . PHE A 1 94 ? 8.712 -5.236 -2.714 1.00 93.50 94 PHE A N 1
ATOM 752 C CA . PHE A 1 94 ? 7.542 -5.255 -1.831 1.00 93.50 94 PHE A CA 1
ATOM 753 C C . PHE A 1 94 ? 6.255 -5.642 -2.582 1.00 93.50 94 PHE A C 1
ATOM 755 O O . PHE A 1 94 ? 5.549 -6.554 -2.159 1.00 93.50 94 PHE A O 1
ATOM 762 N N . LEU A 1 95 ? 5.991 -5.019 -3.736 1.00 93.31 95 LEU A N 1
ATOM 763 C CA . LEU A 1 95 ? 4.824 -5.337 -4.567 1.00 93.31 95 LEU A CA 1
ATOM 764 C C . LEU A 1 95 ? 4.822 -6.796 -5.054 1.00 93.31 95 LEU A C 1
ATOM 766 O O . LEU A 1 95 ? 3.768 -7.423 -5.092 1.00 93.31 95 LEU A O 1
ATOM 770 N N . ARG A 1 96 ? 5.988 -7.358 -5.390 1.00 91.94 96 ARG A N 1
ATOM 771 C CA . ARG A 1 96 ? 6.122 -8.773 -5.779 1.00 91.94 96 ARG A CA 1
ATOM 772 C C . ARG A 1 96 ? 5.894 -9.728 -4.616 1.00 91.94 96 ARG A C 1
ATOM 774 O O . ARG A 1 96 ? 5.146 -10.685 -4.767 1.00 91.94 96 ARG A O 1
ATOM 781 N N . THR A 1 97 ? 6.493 -9.452 -3.457 1.00 91.31 97 THR A N 1
ATOM 782 C CA . THR A 1 97 ? 6.330 -10.276 -2.249 1.00 91.31 97 THR A CA 1
ATOM 783 C C . THR A 1 97 ? 4.861 -10.401 -1.846 1.00 91.31 97 THR A C 1
ATOM 785 O O . THR A 1 97 ? 4.444 -11.445 -1.361 1.00 91.31 97 THR A O 1
ATOM 788 N N . HIS A 1 98 ? 4.069 -9.355 -2.087 1.00 89.25 98 HIS A N 1
ATOM 789 C CA . HIS A 1 98 ? 2.634 -9.340 -1.806 1.00 89.25 98 HIS A CA 1
ATOM 790 C C . HIS A 1 98 ? 1.751 -9.711 -3.009 1.00 89.25 98 HIS A C 1
ATOM 792 O O . HIS A 1 98 ? 0.540 -9.535 -2.951 1.00 89.25 98 HIS A O 1
ATOM 798 N N . GLY A 1 99 ? 2.331 -10.228 -4.096 1.00 88.31 99 GLY A N 1
ATOM 799 C CA . GLY A 1 99 ? 1.581 -10.780 -5.229 1.00 88.31 99 GLY A CA 1
ATOM 800 C C . GLY A 1 99 ? 0.973 -9.758 -6.196 1.00 88.31 99 GLY A C 1
ATOM 801 O O . GLY A 1 99 ? 0.323 -10.165 -7.156 1.00 88.31 99 GLY A O 1
ATOM 802 N N . TYR A 1 100 ? 1.208 -8.455 -6.010 1.00 89.75 100 TYR A N 1
ATOM 803 C CA . TYR A 1 100 ? 0.698 -7.410 -6.909 1.00 89.75 100 TYR A CA 1
ATOM 804 C C . TYR A 1 100 ? 1.402 -7.403 -8.267 1.00 89.75 100 TYR A C 1
ATOM 806 O O . TYR A 1 100 ? 0.800 -7.078 -9.285 1.00 89.75 100 TYR A O 1
ATOM 814 N N . LEU A 1 101 ? 2.689 -7.753 -8.288 1.00 89.56 101 LEU A N 1
ATOM 815 C CA . LEU A 1 101 ? 3.471 -7.873 -9.514 1.00 89.56 101 LEU A CA 1
ATOM 816 C C . LEU A 1 101 ? 3.926 -9.316 -9.689 1.00 89.56 101 LEU A C 1
ATOM 818 O O . LEU A 1 101 ? 4.546 -9.891 -8.797 1.00 89.56 101 LEU A O 1
ATOM 822 N N . ARG A 1 102 ? 3.677 -9.880 -10.872 1.00 82.44 102 ARG A N 1
ATOM 823 C CA . ARG A 1 102 ? 4.211 -11.194 -11.237 1.00 82.44 102 ARG A CA 1
ATOM 824 C C . ARG A 1 102 ? 5.692 -11.084 -11.578 1.00 82.44 102 ARG A C 1
ATOM 826 O O . ARG A 1 102 ? 6.141 -10.115 -12.200 1.00 82.44 102 ARG A O 1
ATOM 833 N N . ASP A 1 103 ? 6.448 -12.114 -11.224 1.00 72.44 103 ASP A N 1
ATOM 834 C CA . ASP A 1 103 ? 7.781 -12.278 -11.778 1.00 72.44 103 ASP A CA 1
ATOM 835 C C . ASP A 1 103 ? 7.664 -12.600 -13.267 1.00 72.44 103 ASP A C 1
ATOM 837 O O . ASP A 1 103 ? 6.968 -13.530 -13.681 1.00 72.44 103 ASP A O 1
ATOM 841 N N . ARG A 1 104 ? 8.352 -11.810 -14.094 1.00 66.88 104 ARG A N 1
ATOM 842 C CA . ARG A 1 104 ? 8.536 -12.161 -15.500 1.00 66.88 104 ARG A CA 1
ATOM 843 C C . ARG A 1 104 ? 9.417 -13.406 -15.528 1.00 66.88 104 ARG A C 1
ATOM 845 O O . ARG A 1 104 ? 10.601 -13.317 -15.201 1.00 66.88 104 ARG A O 1
ATOM 852 N N . LYS A 1 105 ? 8.844 -14.557 -15.895 1.00 60.62 105 LYS A N 1
ATOM 853 C CA . LYS A 1 105 ? 9.631 -15.745 -16.231 1.00 60.62 105 LYS A CA 1
ATOM 854 C C . LYS A 1 105 ? 10.468 -15.388 -17.453 1.00 60.62 105 LYS A C 1
ATOM 856 O O . LYS A 1 105 ? 9.935 -15.207 -18.542 1.00 60.62 105 LYS A O 1
ATOM 861 N N . VAL A 1 106 ? 11.771 -15.231 -17.254 1.00 62.38 106 VAL A N 1
ATOM 862 C CA . VAL A 1 106 ? 12.708 -15.124 -18.369 1.00 62.38 106 VAL A CA 1
ATOM 863 C C . VAL A 1 106 ? 12.830 -16.530 -18.937 1.00 62.38 106 VAL A C 1
ATOM 865 O O . VAL A 1 106 ? 13.410 -17.403 -18.290 1.00 62.38 106 VAL A O 1
ATOM 868 N N . VAL A 1 107 ? 12.232 -16.767 -20.104 1.00 69.56 107 VAL A N 1
ATOM 869 C CA . VAL A 1 107 ? 12.474 -17.999 -20.855 1.00 69.56 107 VAL A CA 1
ATOM 870 C C . VAL A 1 107 ? 13.924 -17.923 -21.310 1.00 69.56 107 VAL A C 1
ATOM 872 O O . VAL A 1 107 ? 14.287 -17.073 -22.120 1.00 69.56 107 VAL A O 1
ATOM 875 N N . ARG A 1 108 ? 14.786 -18.731 -20.694 1.00 72.38 108 ARG A N 1
ATOM 876 C CA . ARG A 1 108 ? 16.171 -18.857 -21.139 1.00 72.38 108 ARG A CA 1
ATOM 877 C C . ARG A 1 108 ? 16.188 -19.802 -22.325 1.00 72.38 108 ARG A C 1
ATOM 879 O O . ARG A 1 108 ? 15.577 -20.866 -22.256 1.00 72.38 108 ARG A O 1
ATOM 886 N N . TYR A 1 109 ? 16.907 -19.408 -23.368 1.00 77.00 109 TYR A N 1
ATOM 887 C CA . TYR A 1 109 ? 17.232 -20.297 -24.468 1.00 77.00 109 TYR A CA 1
ATOM 888 C C . TYR A 1 109 ? 17.925 -21.541 -23.912 1.00 77.00 109 TYR A C 1
ATOM 890 O O . TYR A 1 109 ? 18.904 -21.424 -23.169 1.00 77.00 109 TYR A O 1
ATOM 898 N N . GLN A 1 110 ? 17.392 -22.717 -24.219 1.00 79.62 110 GLN A N 1
ATOM 899 C CA . GLN A 1 110 ? 18.071 -23.968 -23.926 1.00 79.62 110 GLN A CA 1
ATOM 900 C C . GLN A 1 110 ? 18.709 -24.494 -25.212 1.00 79.62 110 GLN A C 1
ATOM 902 O O . GLN A 1 110 ? 18.056 -24.443 -26.249 1.00 79.62 110 GLN A O 1
ATOM 907 N N . PRO A 1 111 ? 19.935 -25.046 -25.171 1.00 77.94 111 PRO A N 1
ATOM 908 C CA . PRO A 1 111 ? 20.601 -25.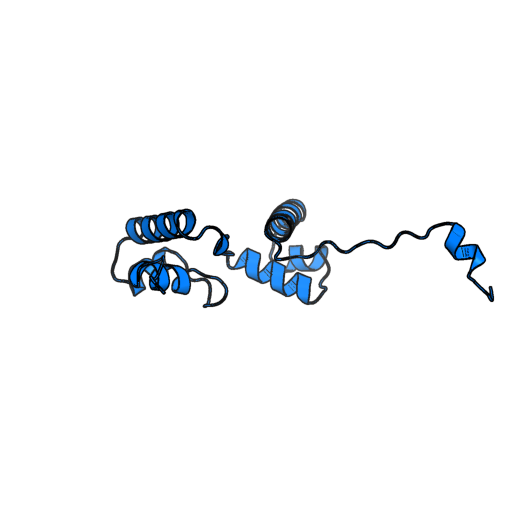567 -26.368 1.00 77.94 111 PRO A CA 1
ATOM 909 C C . PRO A 1 111 ? 19.780 -26.611 -27.141 1.00 77.94 111 PRO A C 1
ATOM 911 O O . PRO A 1 111 ? 19.892 -26.706 -28.354 1.00 77.94 111 PRO A O 1
ATOM 914 N N . HIS A 1 112 ? 18.899 -27.362 -26.472 1.00 77.62 112 HIS A N 1
ATOM 915 C CA . HIS A 1 112 ? 18.007 -28.319 -27.139 1.00 77.62 112 HIS A CA 1
ATOM 916 C C . HIS A 1 112 ? 16.890 -27.657 -27.968 1.00 77.62 112 HIS A C 1
ATOM 918 O O . HIS A 1 112 ? 16.153 -28.350 -28.656 1.00 77.62 112 HIS A O 1
ATOM 924 N N . MET A 1 113 ? 16.725 -26.334 -27.894 1.00 77.56 113 MET A N 1
ATOM 925 C CA . MET A 1 113 ? 15.789 -25.596 -28.744 1.00 77.56 113 MET A CA 1
ATOM 926 C C . MET A 1 113 ? 16.337 -25.449 -30.173 1.00 77.56 113 MET A C 1
ATOM 928 O O . MET A 1 113 ? 15.539 -25.324 -31.096 1.00 77.56 113 MET A O 1
ATOM 932 N N . ASP A 1 114 ? 17.662 -25.552 -30.380 1.00 73.44 114 ASP A N 1
ATOM 933 C CA . ASP A 1 114 ? 18.291 -25.540 -31.714 1.00 73.44 114 ASP A CA 1
ATOM 934 C C . ASP A 1 114 ? 17.865 -26.732 -32.576 1.00 73.44 114 ASP A C 1
ATOM 936 O O . ASP A 1 114 ? 17.733 -26.591 -33.789 1.00 73.44 114 ASP A O 1
ATOM 940 N N . SER A 1 115 ? 17.632 -27.903 -31.973 1.00 71.50 115 SER A N 1
ATOM 941 C CA . SER A 1 115 ? 17.253 -29.113 -32.717 1.00 71.50 115 SER A CA 1
ATOM 942 C C . SER A 1 115 ? 15.812 -29.084 -33.233 1.00 71.50 115 SER A C 1
ATOM 944 O O . SER A 1 115 ? 15.441 -29.929 -34.043 1.00 71.50 115 SER A O 1
ATOM 946 N N . GLN A 1 116 ? 15.007 -28.110 -32.793 1.00 67.31 116 GLN A N 1
ATOM 947 C CA . GLN A 1 116 ? 13.640 -27.875 -33.266 1.00 67.31 116 GLN A CA 1
ATOM 948 C C . GLN A 1 116 ? 13.550 -26.744 -34.304 1.00 67.31 116 GLN A C 1
ATOM 950 O O . GLN A 1 116 ? 12.468 -26.474 -34.825 1.00 67.31 116 GLN A O 1
ATOM 955 N N . VAL A 1 117 ? 14.662 -26.073 -34.627 1.00 66.06 117 VAL A N 1
ATOM 956 C CA . VAL A 1 117 ? 14.694 -25.023 -35.653 1.00 66.06 117 VAL A CA 1
ATOM 957 C C . VAL A 1 117 ? 14.807 -25.683 -37.027 1.00 66.06 117 VAL A C 1
ATOM 959 O O . VAL A 1 117 ? 15.889 -26.061 -37.465 1.00 66.06 117 VAL A O 1
ATOM 962 N N . VAL A 1 118 ? 13.665 -25.829 -37.704 1.00 67.19 118 VAL A N 1
ATOM 963 C CA . VAL A 1 118 ? 13.539 -26.525 -39.001 1.00 67.19 118 VAL A CA 1
ATOM 964 C C . VAL A 1 118 ? 14.232 -25.771 -40.146 1.00 67.19 118 VAL A C 1
ATOM 966 O O . VAL A 1 118 ? 14.595 -26.380 -41.148 1.00 67.19 118 VAL A O 1
ATOM 969 N N . GLN A 1 119 ? 14.470 -24.462 -40.006 1.00 65.62 119 GLN A N 1
ATOM 970 C CA . GLN A 1 119 ? 15.140 -23.673 -41.038 1.00 65.62 119 GLN A CA 1
ATOM 971 C C . GLN A 1 119 ? 15.965 -22.536 -40.424 1.00 65.62 119 GLN A C 1
ATOM 973 O O . GLN A 1 119 ? 15.431 -21.688 -39.707 1.00 65.62 119 GLN A O 1
ATOM 978 N N . LYS A 1 120 ? 17.274 -22.532 -40.698 1.00 56.66 120 LYS A N 1
ATOM 979 C CA . LYS A 1 120 ? 18.182 -21.410 -40.421 1.00 56.66 120 LYS A CA 1
ATOM 980 C C . LYS A 1 120 ? 18.388 -20.645 -41.736 1.00 56.66 120 LYS A C 1
ATOM 982 O O . LYS A 1 120 ? 18.584 -21.287 -42.766 1.00 56.66 120 LYS A O 1
ATOM 987 N N . PHE A 1 121 ? 18.238 -19.320 -41.684 1.00 62.03 121 PHE A N 1
ATOM 988 C CA . PHE A 1 121 ? 18.425 -18.402 -42.815 1.00 62.03 121 PHE A CA 1
ATOM 989 C C . PHE A 1 121 ? 19.894 -18.295 -43.218 1.00 62.03 121 PHE A C 1
ATOM 991 O O . PHE A 1 121 ? 20.747 -18.359 -42.300 1.00 62.03 121 PHE A O 1
#

Foldseek 3Di:
DDDLADPLLVQLLLCCAVVNPRDDLVVSCVVSVHDSVVSVVSPVSCCVSPVLSDDRDHPLLVQLLVCVVVVHDLVVNCVVSVHDSVVSVVSVVVCVVSPSDDDDPDPDDDPVVVVVPPDDD

Secondary structure (DSSP, 8-state):
---SS-HHHHHHHHHHSGGGT---HHHHHHHHTS-HHHHHHHHHHHHHH-GGG-PPPPHHHHHHHHHHHTT--HHHHHHHTT--HHHHHHHHHHHHHTTSS------PPPGGGGGG-----

Radius of gyration: 20.85 Å; chains: 1; bounding box: 43×43×60 Å

Sequence (121 aa):
MKRKISNDEERAFRLCHHDYGGKSVEYAAVMMDISVKEIKQLLCCIKHKAPQLFPILTPQHRAILTMYNQGISRATVAEDLNITLPVLKRRVRFLRTHGYLRDRKVVRYQPHMDSQVVQKF

pLDDT: mean 88.96, std 9.93, range [56.59, 97.88]